Protein AF-A0A7T4YI79-F1 (afdb_monomer)

Foldseek 3Di:
DDDFDDDFDDFPDDLVQPALCQQADQDVVQRRDGLHHHPQQDNSGGVCVVVDDPVVVVDDWCLRRDPPPLCPPVNCRCVVLQWTKHADPVDTQAIEITGNDACSCVDPSNVVSVVVSVVRHHYHYHGRDPYPDDDPPPDPDD

Solvent-accessible surface area (backbone atoms only — not comparable to full-atom values): 8886 Å² total; per-residue (Å²): 134,84,80,76,80,80,87,75,90,80,48,93,56,73,66,80,90,53,56,52,66,51,24,51,43,61,41,76,95,75,71,38,53,57,41,30,78,39,90,53,53,53,97,94,38,56,80,48,65,93,72,47,55,66,75,69,65,75,58,70,42,45,64,45,57,46,82,83,55,89,48,55,92,78,58,51,43,37,72,74,44,23,41,44,43,30,72,38,93,89,40,86,79,26,35,31,39,30,27,72,40,84,67,22,64,74,36,69,70,40,41,52,52,50,58,58,46,57,76,80,27,59,71,47,80,40,75,50,51,88,52,94,61,81,73,78,83,81,71,89,78,127

Mean predicted aligned error: 7.71 Å

Secondary structure (DSSP, 8-state):
-PPPPP-----S---TT--THHHHS-BGGGTBPTTS--TTEETTEETTGGG--HHHHS---HHHH--S-TTTTTT--HHHHSEEEEE-SSSTT-EEEEESSTTGGGSHHHHHHHHHHHTTS-EEEE-----SSPPP------

Nearest PDB structures (foldseek):
  2ksm-assembly1_A  TM=4.934E-01  e=2.587E+00  Mycobacterium tuberculosis
  4xuu-assembly1_D  TM=2.844E-01  e=1.346E+00  Homo sapiens

Structure (mmCIF, N/CA/C/O backbone):
data_AF-A0A7T4YI79-F1
#
_entry.id   AF-A0A7T4YI79-F1
#
loop_
_atom_site.group_PDB
_atom_site.id
_atom_site.type_symbol
_atom_site.label_atom_id
_atom_site.label_alt_id
_atom_site.label_comp_id
_atom_site.label_asym_id
_atom_site.label_entity_id
_atom_site.label_seq_id
_atom_site.pdbx_PDB_ins_code
_atom_site.Cartn_x
_atom_site.Cartn_y
_atom_site.Cartn_z
_atom_site.occupancy
_atom_site.B_iso_or_equiv
_atom_site.auth_seq_id
_atom_site.auth_comp_id
_atom_site.auth_asym_id
_atom_site.auth_atom_id
_atom_site.pdbx_PDB_model_num
ATOM 1 N N . MET A 1 1 ? 2.219 26.444 11.979 1.00 35.19 1 MET A N 1
ATOM 2 C CA . MET A 1 1 ? 2.578 26.266 10.557 1.00 35.19 1 MET A CA 1
ATOM 3 C C . MET A 1 1 ? 3.180 24.879 10.436 1.00 35.19 1 MET A C 1
ATOM 5 O O . MET A 1 1 ? 4.239 24.659 11.005 1.00 35.19 1 MET A O 1
ATOM 9 N N . GLY A 1 2 ? 2.422 23.924 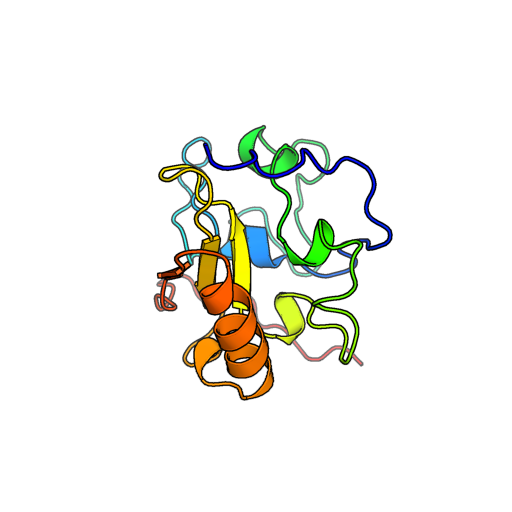9.892 1.00 44.62 2 GLY A N 1
ATOM 10 C CA . GLY A 1 2 ? 2.810 22.512 9.876 1.00 44.62 2 GLY A CA 1
ATOM 11 C C . GLY A 1 2 ? 3.947 22.279 8.892 1.00 44.62 2 GLY A C 1
ATOM 12 O O . GLY A 1 2 ? 3.869 22.729 7.751 1.00 44.62 2 GLY A O 1
ATOM 13 N N . THR A 1 3 ? 5.007 21.622 9.349 1.00 38.22 3 THR A N 1
ATOM 14 C CA . THR A 1 3 ? 6.129 21.221 8.503 1.00 38.22 3 THR A CA 1
ATOM 15 C C . THR A 1 3 ? 5.606 20.310 7.389 1.00 38.22 3 THR A C 1
ATOM 17 O O . THR A 1 3 ? 4.911 19.342 7.704 1.00 38.22 3 THR A O 1
ATOM 20 N N . PRO A 1 4 ? 5.886 20.600 6.107 1.00 46.34 4 PRO A N 1
ATOM 21 C CA . PRO A 1 4 ? 5.506 19.708 5.022 1.00 46.34 4 PRO A CA 1
ATOM 22 C C . PRO A 1 4 ? 6.231 18.368 5.171 1.00 46.34 4 PRO A C 1
ATOM 24 O O . PRO A 1 4 ? 7.383 18.320 5.613 1.00 46.34 4 PRO A O 1
ATOM 27 N N . LEU A 1 5 ? 5.547 17.282 4.810 1.00 44.06 5 LEU A N 1
ATOM 28 C CA . LEU A 1 5 ? 6.153 15.954 4.778 1.00 44.06 5 LEU A CA 1
ATOM 29 C C . LEU A 1 5 ? 7.383 15.963 3.846 1.00 44.06 5 LEU A C 1
ATOM 31 O O . LEU A 1 5 ? 7.309 16.544 2.758 1.00 44.06 5 LEU A O 1
ATOM 35 N N . PRO A 1 6 ? 8.517 15.359 4.251 1.00 53.19 6 PRO A N 1
ATOM 36 C CA . PRO A 1 6 ? 9.707 15.297 3.410 1.00 53.19 6 PRO A CA 1
ATOM 37 C C . PRO A 1 6 ? 9.408 14.594 2.080 1.00 53.19 6 PRO A C 1
ATOM 39 O O . PRO A 1 6 ? 8.663 13.619 2.043 1.00 53.19 6 PRO A O 1
ATOM 42 N N . GLN A 1 7 ? 10.022 15.057 0.991 1.00 50.03 7 GLN A N 1
ATOM 43 C CA . GLN A 1 7 ? 10.076 14.295 -0.257 1.00 50.03 7 GLN A CA 1
ATOM 44 C C . GLN A 1 7 ? 11.214 13.270 -0.140 1.00 50.03 7 GLN A C 1
ATOM 46 O O . GLN A 1 7 ? 12.387 13.635 -0.064 1.00 50.03 7 GLN A O 1
ATOM 51 N N . PHE A 1 8 ? 10.857 11.988 -0.052 1.00 51.78 8 PHE A N 1
ATOM 52 C CA . PHE A 1 8 ? 11.778 10.878 0.201 1.00 51.78 8 PHE A CA 1
ATOM 53 C C . PHE A 1 8 ? 12.258 10.270 -1.125 1.00 51.78 8 PHE A C 1
ATOM 55 O O . PHE A 1 8 ? 11.470 9.632 -1.813 1.00 51.78 8 PHE A O 1
ATOM 62 N N . ASN A 1 9 ? 13.536 10.453 -1.487 1.00 46.53 9 ASN A N 1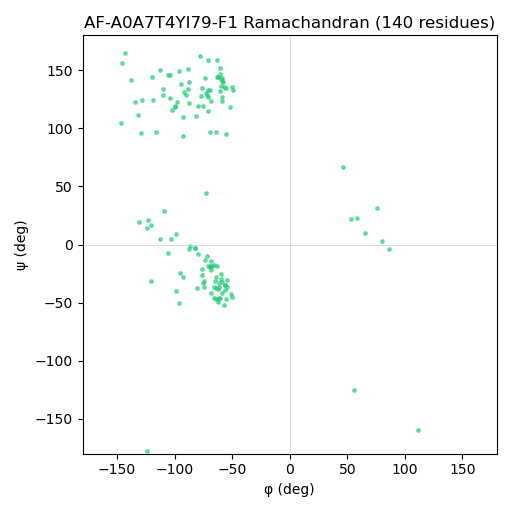
ATOM 63 C CA . ASN A 1 9 ? 14.108 9.903 -2.733 1.00 46.53 9 ASN A CA 1
ATOM 64 C C . ASN A 1 9 ? 15.299 8.940 -2.519 1.00 46.53 9 ASN A C 1
ATOM 66 O O . ASN A 1 9 ? 16.075 8.678 -3.437 1.00 46.53 9 ASN A O 1
ATOM 70 N N . GLN A 1 10 ? 15.483 8.434 -1.297 1.00 44.78 10 GLN A N 1
ATOM 71 C CA . GLN A 1 10 ? 16.488 7.420 -0.958 1.00 44.78 10 GLN A CA 1
ATOM 72 C C . GLN A 1 10 ? 15.905 6.532 0.146 1.00 44.78 10 GLN A C 1
ATOM 74 O O . GLN A 1 10 ? 15.797 6.960 1.296 1.00 44.78 10 GLN A O 1
ATOM 79 N N . THR A 1 11 ? 15.488 5.324 -0.214 1.00 56.66 11 THR A N 1
ATOM 80 C CA . THR A 1 11 ? 14.924 4.335 0.705 1.00 56.66 11 THR A CA 1
ATOM 81 C C . THR A 1 11 ? 15.922 3.194 0.849 1.00 56.66 11 THR A C 1
ATOM 83 O O . THR A 1 11 ? 16.471 2.733 -0.145 1.00 56.66 11 THR A O 1
ATOM 86 N N . SER A 1 12 ? 16.200 2.743 2.074 1.00 69.44 12 SER A N 1
ATOM 87 C CA . SER A 1 12 ? 17.035 1.551 2.303 1.00 69.44 12 SER A CA 1
ATOM 88 C C . SER A 1 12 ? 16.305 0.249 1.963 1.00 69.44 12 SER A C 1
ATOM 90 O O . SER A 1 12 ? 16.930 -0.807 1.897 1.00 69.44 12 SER A O 1
ATOM 92 N N . ARG A 1 13 ? 14.982 0.321 1.780 1.00 84.38 13 ARG A N 1
ATOM 93 C CA . ARG A 1 13 ? 14.124 -0.808 1.436 1.00 84.38 13 ARG A CA 1
ATOM 94 C C . ARG A 1 13 ? 13.888 -0.882 -0.066 1.00 84.38 13 ARG A C 1
ATOM 96 O O . ARG A 1 13 ? 13.791 0.141 -0.743 1.00 84.38 13 ARG A O 1
ATOM 103 N N . GLU A 1 14 ? 13.703 -2.107 -0.537 1.00 87.75 14 GLU A N 1
ATOM 104 C CA . GLU A 1 14 ? 13.255 -2.443 -1.885 1.00 87.75 14 GLU A CA 1
ATOM 105 C C . GLU A 1 14 ? 11.948 -3.229 -1.786 1.00 87.75 14 GLU A C 1
ATOM 107 O O . GLU A 1 14 ? 11.775 -4.037 -0.873 1.00 87.75 14 GLU A O 1
ATOM 112 N N . CYS A 1 15 ? 11.021 -3.027 -2.725 1.00 88.19 15 CYS A N 1
ATOM 113 C CA . CYS A 1 15 ? 9.731 -3.723 -2.707 1.00 88.19 15 CYS A CA 1
ATOM 114 C C . CYS A 1 15 ? 9.873 -5.257 -2.738 1.00 88.19 15 CYS A C 1
ATOM 116 O O . CYS A 1 15 ? 9.037 -5.959 -2.167 1.00 88.19 15 CYS A O 1
ATOM 118 N N . GLY A 1 16 ? 10.909 -5.789 -3.398 1.00 87.81 16 GLY A N 1
ATOM 119 C CA . GLY A 1 16 ? 11.036 -7.225 -3.644 1.00 87.81 16 GLY A CA 1
ATOM 120 C C . GLY A 1 16 ? 9.802 -7.764 -4.376 1.00 87.81 16 GLY A C 1
ATOM 121 O O . GLY A 1 16 ? 9.412 -7.226 -5.409 1.00 87.81 16 GLY A O 1
ATOM 122 N N . SER A 1 17 ? 9.160 -8.789 -3.812 1.00 88.56 17 SER A N 1
ATOM 123 C CA . SER A 1 17 ? 7.925 -9.389 -4.341 1.00 88.56 17 SER A CA 1
ATOM 124 C C . SER A 1 17 ? 6.642 -8.606 -4.023 1.00 88.56 17 SER A C 1
ATOM 126 O O . SER A 1 17 ? 5.575 -8.960 -4.522 1.00 88.56 17 SER A O 1
ATOM 128 N N . CYS A 1 18 ? 6.704 -7.565 -3.185 1.00 93.12 18 CYS A N 1
ATOM 129 C CA . CYS A 1 18 ? 5.515 -6.830 -2.760 1.00 93.12 18 CYS A CA 1
ATOM 130 C C . CYS A 1 18 ? 4.899 -6.046 -3.927 1.00 93.12 18 CYS A C 1
ATOM 132 O O . CYS A 1 18 ? 5.531 -5.164 -4.510 1.00 93.12 18 CYS A O 1
ATOM 134 N N . ASN A 1 19 ? 3.619 -6.302 -4.197 1.00 93.38 19 ASN A N 1
ATOM 135 C CA . ASN A 1 19 ? 2.843 -5.666 -5.263 1.00 93.38 19 ASN A CA 1
ATOM 136 C C . ASN A 1 19 ? 1.559 -4.977 -4.756 1.00 93.38 19 ASN A C 1
ATOM 138 O O . ASN A 1 19 ? 0.723 -4.574 -5.558 1.00 93.38 19 ASN A O 1
ATOM 142 N N . SER A 1 20 ? 1.417 -4.759 -3.443 1.00 95.19 20 SER A N 1
ATOM 143 C CA . SER A 1 20 ? 0.182 -4.266 -2.807 1.00 95.19 20 SER A CA 1
ATOM 144 C C . SER A 1 20 ? -0.381 -2.963 -3.386 1.00 95.19 20 SER A C 1
ATOM 146 O O . SER A 1 20 ? -1.596 -2.773 -3.400 1.00 95.19 20 SER A O 1
ATOM 148 N N . CYS A 1 21 ? 0.466 -2.068 -3.905 1.00 94.69 21 CYS A N 1
ATOM 149 C CA . CYS A 1 21 ? 0.014 -0.838 -4.565 1.00 94.69 21 CYS A CA 1
ATOM 150 C C . CYS A 1 21 ? -0.798 -1.107 -5.844 1.00 94.69 21 CYS A C 1
ATOM 152 O O . CYS A 1 21 ? -1.686 -0.321 -6.178 1.00 94.69 21 CYS A O 1
ATOM 154 N N . CYS A 1 22 ? -0.547 -2.232 -6.521 1.00 94.00 22 CYS A N 1
ATOM 155 C CA . CYS A 1 22 ? -1.295 -2.664 -7.699 1.00 94.00 22 CYS A CA 1
ATOM 156 C C . CYS A 1 22 ? -2.736 -3.059 -7.356 1.00 94.00 22 CYS A C 1
ATOM 158 O O . CYS A 1 22 ? -3.589 -2.979 -8.233 1.00 94.00 22 CYS A O 1
ATOM 160 N N . THR A 1 23 ? -3.031 -3.410 -6.103 1.00 92.00 23 THR A N 1
ATOM 161 C CA . THR A 1 23 ? -4.401 -3.661 -5.629 1.00 92.00 23 THR A CA 1
ATOM 162 C C . THR A 1 23 ? -4.982 -2.413 -4.965 1.00 92.00 23 THR A C 1
ATOM 164 O O . THR A 1 23 ? -6.046 -1.927 -5.339 1.00 92.00 23 THR A O 1
ATOM 167 N N . ALA A 1 24 ? -4.248 -1.815 -4.027 1.00 94.25 24 ALA A N 1
ATOM 168 C CA . ALA A 1 24 ? -4.770 -0.782 -3.135 1.00 94.25 24 ALA A CA 1
ATOM 169 C C . ALA A 1 24 ? -5.180 0.537 -3.817 1.00 94.25 24 ALA A C 1
ATOM 171 O O . ALA A 1 24 ? -6.143 1.175 -3.387 1.00 94.25 24 ALA A O 1
ATOM 172 N N . LEU A 1 25 ? -4.450 0.976 -4.846 1.00 94.00 25 LEU A N 1
ATOM 173 C CA . LEU A 1 25 ? -4.639 2.297 -5.459 1.00 94.00 25 LEU A CA 1
ATOM 174 C C . LEU A 1 25 ? -5.680 2.269 -6.574 1.00 94.00 25 LEU A C 1
ATOM 176 O O . LEU A 1 25 ? -5.794 1.268 -7.264 1.00 94.00 25 LEU A O 1
ATOM 180 N N . SER A 1 26 ? -6.384 3.372 -6.818 1.00 93.88 26 SER A N 1
ATOM 181 C CA . SER A 1 26 ? -7.081 3.579 -8.094 1.00 93.88 26 SER A CA 1
ATOM 182 C C . SER A 1 26 ? -6.138 4.231 -9.101 1.00 93.88 26 SER A C 1
ATOM 184 O O . SER A 1 26 ? -5.382 5.135 -8.749 1.00 93.88 26 SER A O 1
ATOM 186 N N . ILE A 1 27 ? -6.194 3.803 -10.363 1.00 95.19 27 ILE A N 1
ATOM 187 C CA . ILE A 1 27 ? -5.370 4.351 -11.445 1.00 95.19 27 ILE A CA 1
ATOM 188 C C . ILE A 1 27 ? -6.277 4.716 -12.621 1.00 95.19 27 ILE A C 1
ATOM 190 O O . ILE A 1 27 ? -6.609 3.881 -13.458 1.00 95.19 27 ILE A O 1
ATOM 194 N N . ALA A 1 28 ? -6.665 5.991 -12.688 1.00 94.31 28 ALA A N 1
ATOM 195 C CA . ALA A 1 28 ? -7.668 6.473 -13.639 1.00 94.31 28 ALA A CA 1
ATOM 196 C C . ALA A 1 28 ? -7.275 6.280 -15.115 1.00 94.31 28 ALA A C 1
ATOM 198 O O . ALA A 1 28 ? -8.131 5.968 -15.932 1.00 94.31 28 ALA A O 1
ATOM 199 N N . CYS A 1 29 ? -5.991 6.433 -15.462 1.00 94.62 29 CYS A N 1
ATOM 200 C CA . CYS A 1 29 ? -5.525 6.326 -16.853 1.00 94.62 29 CYS A CA 1
ATOM 201 C C . CYS A 1 29 ? -5.600 4.910 -17.448 1.00 94.62 29 CYS A C 1
ATOM 203 O O . CYS A 1 29 ? -5.494 4.769 -18.662 1.00 94.62 29 CYS A O 1
ATOM 205 N N . ILE A 1 30 ? -5.782 3.890 -16.608 1.00 93.81 30 ILE A N 1
ATOM 206 C CA . ILE A 1 30 ? -6.022 2.497 -17.011 1.00 93.81 30 ILE A CA 1
ATOM 207 C C . ILE A 1 30 ? -7.334 1.973 -16.412 1.00 93.81 30 ILE A C 1
ATOM 209 O O . ILE A 1 30 ? -7.485 0.775 -16.224 1.00 93.81 30 ILE A O 1
ATOM 213 N N . GLU A 1 31 ? -8.236 2.884 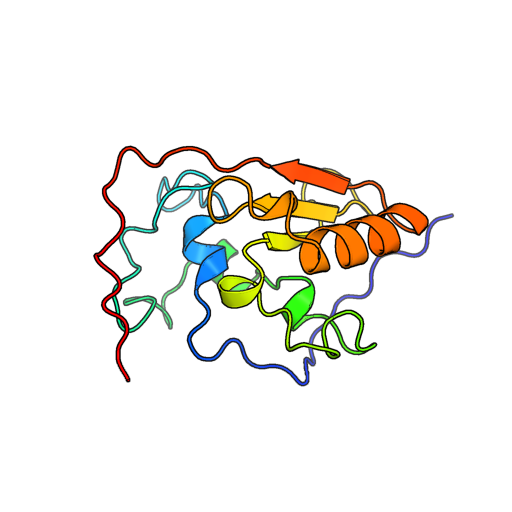-16.025 1.00 94.62 31 GLU A N 1
ATOM 214 C CA . GLU A 1 31 ? -9.569 2.589 -15.479 1.00 94.62 31 GLU A CA 1
ATOM 215 C C . GLU A 1 31 ? -9.586 1.619 -14.280 1.00 94.62 31 GLU A C 1
ATOM 217 O O . GLU A 1 31 ? -10.619 1.046 -13.953 1.00 94.62 31 GLU A O 1
ATOM 222 N N . LYS A 1 32 ? -8.463 1.486 -13.560 1.00 93.12 32 LYS A N 1
ATOM 223 C CA . LYS A 1 32 ? -8.317 0.544 -12.445 1.00 93.12 32 LYS A CA 1
ATOM 224 C C . LYS A 1 32 ? -8.952 1.098 -11.164 1.00 93.12 32 LYS A C 1
ATOM 226 O O . LYS A 1 32 ? -8.464 2.119 -10.655 1.00 93.12 32 LYS A O 1
ATOM 231 N N . PRO A 1 33 ? -9.958 0.438 -10.567 1.00 92.62 33 PRO A N 1
ATOM 232 C CA . PRO A 1 33 ? -10.516 0.855 -9.285 1.00 92.62 33 PRO A CA 1
ATOM 233 C C . PRO A 1 33 ? -9.558 0.597 -8.109 1.00 92.62 33 PRO A C 1
ATOM 235 O O . PRO A 1 33 ? -8.629 -0.212 -8.181 1.00 92.62 33 PRO A O 1
ATOM 238 N N . ALA A 1 34 ? -9.777 1.312 -7.002 1.00 91.19 34 ALA A N 1
ATOM 239 C CA . ALA A 1 34 ? -9.049 1.083 -5.754 1.00 91.19 34 ALA A CA 1
ATOM 240 C C . ALA A 1 34 ? -9.579 -0.167 -5.042 1.00 91.19 34 ALA A C 1
ATOM 242 O O . ALA A 1 34 ? -10.792 -0.307 -4.884 1.00 91.19 34 ALA A O 1
ATOM 243 N N . GLY A 1 35 ? -8.670 -1.014 -4.557 1.00 89.25 35 GLY A N 1
ATOM 244 C CA . GLY A 1 35 ? -8.996 -2.286 -3.905 1.00 89.25 35 GLY A CA 1
ATOM 245 C C . GLY A 1 35 ? -9.161 -3.454 -4.879 1.00 89.25 35 GLY A C 1
ATOM 246 O O . GLY A 1 35 ? -9.331 -4.581 -4.438 1.00 89.25 35 GLY A O 1
ATOM 247 N N . GLU A 1 36 ? -9.073 -3.209 -6.186 1.00 89.25 36 GLU A N 1
ATOM 248 C CA . GLU A 1 36 ? -9.168 -4.247 -7.209 1.00 89.25 36 GLU A CA 1
ATOM 249 C C . GLU A 1 36 ? -7.802 -4.590 -7.793 1.00 89.25 36 GLU A C 1
ATOM 251 O O . GLU A 1 36 ? -6.920 -3.731 -7.943 1.00 89.25 36 GLU A O 1
ATOM 256 N N . HIS A 1 37 ? -7.648 -5.867 -8.135 1.00 88.81 37 HIS A N 1
ATOM 257 C CA . HIS A 1 37 ? -6.442 -6.396 -8.744 1.00 88.81 37 HIS A CA 1
ATOM 258 C C . HIS A 1 37 ? -6.171 -5.711 -10.090 1.00 88.81 37 HIS A C 1
ATOM 260 O O . HIS A 1 37 ? -7.059 -5.576 -10.928 1.00 88.81 37 HIS A O 1
ATOM 266 N N . CYS A 1 38 ? -4.935 -5.262 -10.308 1.00 93.12 38 CYS A N 1
ATOM 267 C CA . CYS A 1 38 ? -4.542 -4.680 -11.588 1.00 93.12 38 CYS A CA 1
ATOM 268 C C . CYS A 1 38 ? -4.511 -5.754 -12.677 1.00 93.12 38 CYS A C 1
ATOM 270 O O . CYS A 1 38 ? -3.870 -6.783 -12.493 1.00 93.12 38 CYS A O 1
ATOM 272 N N . GLU A 1 39 ? -5.092 -5.484 -13.844 1.00 92.62 39 GLU A N 1
ATOM 273 C CA . GLU A 1 39 ? -5.031 -6.397 -14.999 1.00 92.62 39 GLU A CA 1
ATOM 274 C C . GLU A 1 39 ? -3.594 -6.684 -15.466 1.00 92.62 39 GLU A C 1
ATOM 276 O O . GLU A 1 39 ? -3.308 -7.734 -16.030 1.00 92.62 39 GLU A O 1
ATOM 281 N N . ASN A 1 40 ? -2.668 -5.758 -15.199 1.00 93.50 40 ASN A N 1
ATOM 282 C CA . ASN A 1 40 ? -1.255 -5.907 -15.540 1.00 93.50 40 ASN A CA 1
ATOM 283 C C . ASN A 1 40 ? -0.436 -6.641 -14.467 1.00 93.50 40 ASN A C 1
ATOM 285 O O . ASN A 1 40 ? 0.782 -6.754 -14.611 1.00 93.50 40 ASN A O 1
ATOM 289 N N . LEU A 1 41 ? -1.042 -7.049 -13.352 1.00 91.75 41 LEU A N 1
ATOM 290 C CA . LEU A 1 41 ? -0.365 -7.821 -12.315 1.00 91.75 41 LEU A CA 1
ATOM 291 C C . LEU A 1 41 ? -0.529 -9.316 -12.624 1.00 91.75 41 LEU A C 1
ATOM 293 O O . LEU A 1 41 ? -1.636 -9.787 -12.854 1.00 91.75 41 LEU A O 1
ATOM 297 N N . CYS A 1 42 ? 0.570 -10.062 -12.633 1.00 89.25 42 CYS A N 1
ATOM 298 C CA . CYS A 1 42 ? 0.574 -11.522 -12.670 1.00 89.25 42 CYS A CA 1
ATOM 299 C C . CYS A 1 42 ? 1.377 -12.072 -11.482 1.00 89.25 42 CYS A C 1
ATOM 301 O O . CYS A 1 42 ? 1.892 -11.305 -10.666 1.00 89.25 42 CYS A O 1
ATOM 303 N N . GLU A 1 43 ? 1.523 -13.395 -11.393 1.00 84.00 43 GLU A N 1
ATOM 304 C CA . GLU A 1 43 ? 2.289 -14.050 -10.320 1.00 84.00 43 GLU A CA 1
ATOM 305 C C . GLU A 1 43 ? 3.728 -13.522 -10.200 1.00 84.00 43 GLU A C 1
ATOM 307 O O . GLU A 1 43 ? 4.240 -13.351 -9.097 1.00 84.00 43 GLU A O 1
ATOM 312 N N . ALA A 1 44 ? 4.368 -13.198 -11.329 1.00 84.75 44 ALA A N 1
ATOM 313 C CA . ALA A 1 44 ? 5.734 -12.674 -11.362 1.00 84.75 44 ALA A CA 1
ATOM 314 C C . ALA A 1 44 ? 5.832 -11.158 -11.088 1.00 84.75 44 ALA A C 1
ATOM 316 O O . ALA A 1 44 ? 6.935 -10.612 -11.056 1.00 84.75 44 ALA A O 1
ATOM 317 N N . GLY A 1 45 ? 4.706 -10.461 -10.906 1.00 89.06 45 GLY A N 1
ATOM 318 C CA . GLY A 1 45 ? 4.647 -9.011 -10.724 1.00 89.06 45 GLY A CA 1
ATOM 319 C C . GLY A 1 45 ? 3.997 -8.278 -11.899 1.00 89.06 45 GLY A C 1
ATOM 320 O O . GLY A 1 45 ? 3.207 -8.836 -12.655 1.00 89.06 45 GLY A O 1
ATOM 321 N N . CYS A 1 46 ? 4.270 -6.979 -12.024 1.00 91.25 46 CYS A N 1
ATOM 322 C CA . CYS A 1 46 ? 3.658 -6.159 -13.068 1.00 91.25 46 CYS A CA 1
ATOM 323 C C . CYS A 1 46 ? 4.302 -6.441 -14.434 1.00 91.25 46 CYS A C 1
ATOM 325 O O . CYS A 1 46 ? 5.488 -6.173 -14.617 1.00 91.25 46 CYS A O 1
ATOM 327 N N . VAL A 1 47 ? 3.522 -6.905 -15.412 1.00 93.56 47 VAL A N 1
ATOM 328 C CA . VAL A 1 47 ? 4.033 -7.264 -16.751 1.00 93.56 47 VAL A CA 1
ATOM 329 C C . VAL A 1 47 ? 4.497 -6.058 -17.572 1.00 93.56 47 VAL A C 1
ATOM 331 O O . VAL A 1 47 ? 5.290 -6.213 -18.492 1.00 93.56 47 VAL A O 1
ATOM 334 N N . ILE A 1 48 ? 4.053 -4.853 -17.207 1.00 93.19 48 ILE A N 1
ATOM 335 C CA . ILE A 1 48 ? 4.466 -3.581 -17.819 1.00 93.19 48 ILE A CA 1
ATOM 336 C C . ILE A 1 48 ? 5.345 -2.746 -16.880 1.00 93.19 48 ILE A C 1
ATOM 338 O O . ILE A 1 48 ? 5.291 -1.521 -16.927 1.00 93.19 48 ILE A O 1
ATOM 342 N N . TYR A 1 49 ? 6.118 -3.361 -15.974 1.00 89.25 49 TYR A N 1
ATOM 343 C CA . TYR A 1 49 ? 6.821 -2.637 -14.901 1.00 89.25 49 TYR A CA 1
ATOM 344 C C . TYR A 1 49 ? 7.649 -1.429 -15.395 1.00 89.25 49 TYR A C 1
ATOM 346 O O . TYR A 1 49 ? 7.582 -0.346 -14.803 1.00 89.25 49 TYR A O 1
ATOM 354 N N . ASP A 1 50 ? 8.369 -1.578 -16.507 1.00 90.25 50 ASP A N 1
ATOM 355 C CA . ASP A 1 50 ? 9.197 -0.512 -17.095 1.00 90.25 50 ASP A CA 1
ATOM 356 C C . ASP A 1 50 ? 8.372 0.557 -17.835 1.00 90.25 50 ASP A C 1
ATOM 358 O O . ASP A 1 50 ? 8.747 1.732 -17.905 1.00 90.25 50 ASP A O 1
ATOM 362 N N . GLU A 1 51 ? 7.195 0.171 -18.321 1.00 94.25 51 GLU A N 1
ATOM 363 C CA . GLU A 1 51 ? 6.246 1.013 -19.055 1.00 94.25 51 GLU A CA 1
ATOM 364 C C . GLU A 1 51 ? 5.112 1.537 -18.162 1.00 94.25 51 GLU A C 1
ATOM 366 O O . GLU A 1 51 ? 4.164 2.154 -18.647 1.00 94.25 51 GLU A O 1
ATOM 371 N N . ARG A 1 52 ? 5.213 1.334 -16.839 1.00 94.56 52 ARG A N 1
ATOM 372 C CA . ARG A 1 52 ? 4.185 1.740 -15.875 1.00 94.56 52 ARG A CA 1
ATOM 373 C C . ARG A 1 52 ? 3.787 3.203 -16.075 1.00 94.56 52 ARG A C 1
ATOM 375 O O . ARG A 1 52 ? 4.687 4.055 -16.173 1.00 94.56 52 ARG A O 1
ATOM 382 N N . PRO A 1 53 ? 2.471 3.499 -16.051 1.00 95.56 53 PRO A N 1
ATOM 383 C CA . PRO A 1 53 ? 1.983 4.861 -16.179 1.00 95.56 53 PRO A CA 1
ATOM 384 C C . PRO A 1 53 ? 2.471 5.713 -15.005 1.00 95.56 53 PRO A C 1
ATOM 386 O O . PRO A 1 53 ? 2.821 5.195 -13.940 1.00 95.56 53 PRO A O 1
ATOM 389 N N . GLU A 1 54 ? 2.480 7.031 -15.201 1.00 95.00 54 GLU A N 1
ATOM 390 C CA . GLU A 1 54 ? 3.047 7.992 -14.246 1.00 95.00 54 GLU A CA 1
ATOM 391 C C . GLU A 1 54 ? 2.548 7.790 -12.802 1.00 95.00 54 GLU A C 1
ATOM 393 O O . GLU A 1 54 ? 3.408 7.662 -11.928 1.00 95.00 54 GLU A O 1
ATOM 398 N N . PRO A 1 55 ? 1.242 7.577 -12.530 1.00 93.62 55 PRO A N 1
ATOM 399 C CA . PRO A 1 55 ? 0.771 7.369 -11.161 1.00 93.62 55 PRO A CA 1
ATOM 400 C C . PRO A 1 55 ? 1.369 6.129 -10.483 1.00 93.62 55 PRO A C 1
ATOM 402 O O . PRO A 1 55 ? 1.604 6.135 -9.280 1.00 93.62 55 PRO A O 1
ATOM 405 N N . CYS A 1 56 ? 1.646 5.065 -11.244 1.00 94.38 56 CYS A N 1
ATOM 406 C CA . CYS A 1 56 ? 2.281 3.856 -10.718 1.00 94.38 56 CYS A CA 1
ATOM 407 C C . CYS A 1 56 ? 3.780 4.062 -10.461 1.00 94.38 56 CYS A C 1
ATOM 409 O O . CYS A 1 56 ? 4.339 3.445 -9.557 1.00 94.38 56 CYS A O 1
ATOM 411 N N . ARG A 1 57 ? 4.442 4.895 -11.273 1.00 92.62 57 ARG A N 1
ATOM 412 C CA . ARG A 1 57 ? 5.884 5.170 -11.184 1.00 92.62 57 ARG A CA 1
ATOM 413 C C . ARG A 1 57 ? 6.217 6.196 -10.102 1.00 92.62 57 ARG A C 1
ATOM 415 O O . ARG A 1 57 ? 7.246 6.066 -9.451 1.00 92.62 57 ARG A O 1
ATOM 422 N N . GLY A 1 58 ? 5.365 7.203 -9.929 1.00 92.00 58 GLY A N 1
ATOM 423 C CA . GLY A 1 58 ? 5.526 8.272 -8.941 1.00 92.00 58 GLY A CA 1
ATOM 424 C C . GLY A 1 58 ? 5.060 7.902 -7.530 1.00 92.00 58 GLY A C 1
ATOM 425 O O . GLY A 1 58 ? 5.186 8.714 -6.616 1.00 92.00 58 GLY A O 1
ATOM 426 N N . PHE A 1 59 ? 4.506 6.703 -7.336 1.00 94.06 59 PHE A N 1
ATOM 427 C CA . PHE A 1 59 ? 3.977 6.271 -6.048 1.00 94.06 59 PHE A CA 1
ATOM 428 C C . PHE A 1 59 ? 5.033 5.602 -5.157 1.00 94.06 59 PHE A C 1
ATOM 430 O O . PHE A 1 59 ? 5.709 4.661 -5.568 1.00 94.06 59 PHE A O 1
ATOM 437 N N . THR A 1 60 ? 5.058 6.013 -3.887 1.00 94.25 60 THR A N 1
ATOM 438 C CA . THR A 1 60 ? 5.878 5.426 -2.818 1.00 94.25 60 THR A CA 1
ATOM 439 C C . THR A 1 60 ? 5.009 5.249 -1.569 1.00 94.25 60 THR A C 1
ATOM 441 O O . THR A 1 60 ? 4.448 6.222 -1.065 1.00 94.25 60 THR A O 1
ATOM 444 N N . CYS A 1 61 ? 4.890 4.022 -1.047 1.00 95.75 61 CYS A N 1
ATOM 445 C CA . CYS A 1 61 ? 4.180 3.769 0.214 1.00 95.75 61 CYS A CA 1
ATOM 446 C C . CYS A 1 61 ? 5.041 4.150 1.431 1.00 95.75 61 CYS A C 1
ATOM 448 O O . CYS A 1 61 ? 6.263 4.260 1.329 1.00 95.75 61 CYS A O 1
ATOM 450 N N . LEU A 1 62 ? 4.424 4.317 2.607 1.00 95.06 62 LEU A N 1
ATOM 451 C CA . LEU A 1 62 ? 5.154 4.723 3.813 1.00 95.06 62 LEU A CA 1
ATOM 452 C C . LEU A 1 62 ? 6.172 3.682 4.279 1.00 95.06 62 LEU A C 1
ATOM 454 O O . LEU A 1 62 ? 7.204 4.078 4.800 1.00 95.06 62 LEU A O 1
ATOM 458 N N . TRP A 1 63 ? 5.921 2.385 4.067 1.00 95.19 63 TRP A N 1
ATOM 459 C CA . TRP A 1 63 ? 6.910 1.345 4.374 1.00 95.19 63 TRP A CA 1
ATOM 460 C C . TRP A 1 63 ? 8.189 1.541 3.560 1.00 95.19 63 TRP A C 1
ATOM 462 O O . TRP A 1 63 ? 9.286 1.512 4.113 1.00 95.19 63 TRP A O 1
ATOM 472 N N . LEU A 1 64 ? 8.038 1.791 2.253 1.00 93.44 64 LEU A N 1
ATOM 473 C CA . LEU A 1 64 ? 9.168 2.024 1.363 1.00 93.44 64 LEU A CA 1
ATOM 474 C C . LEU A 1 64 ? 9.872 3.329 1.746 1.00 93.44 64 LEU A C 1
ATOM 476 O O . LEU A 1 64 ? 11.084 3.335 1.896 1.00 93.44 64 LEU A O 1
ATOM 480 N N . ALA A 1 65 ? 9.118 4.407 1.980 1.00 91.50 65 ALA A N 1
ATOM 481 C CA . ALA A 1 65 ? 9.656 5.716 2.360 1.00 91.50 65 ALA A CA 1
ATOM 482 C C . ALA A 1 65 ? 10.305 5.766 3.758 1.00 91.50 65 ALA A C 1
ATOM 484 O O . ALA A 1 65 ? 11.038 6.714 4.054 1.00 91.50 65 ALA A O 1
ATOM 485 N N . ASP A 1 66 ? 10.015 4.804 4.635 1.00 89.88 66 ASP A N 1
ATOM 486 C CA . ASP A 1 66 ? 10.457 4.831 6.025 1.00 89.88 66 ASP A CA 1
ATOM 487 C C . ASP A 1 66 ? 11.964 4.595 6.159 1.00 89.88 66 ASP A C 1
ATOM 489 O O . ASP A 1 66 ? 12.484 3.510 5.907 1.00 89.88 66 ASP A O 1
ATOM 493 N N . ASN A 1 67 ? 12.649 5.630 6.640 1.00 83.12 67 ASN A N 1
ATOM 494 C CA . ASN A 1 67 ? 14.062 5.612 7.003 1.00 83.12 67 ASN A CA 1
ATOM 495 C C . ASN A 1 67 ? 14.299 5.773 8.515 1.00 83.12 67 ASN A C 1
ATOM 497 O O . ASN A 1 67 ? 15.444 5.913 8.945 1.00 83.12 67 ASN A O 1
ATOM 501 N N . ARG A 1 68 ? 13.228 5.805 9.319 1.00 82.06 68 ARG A N 1
ATOM 502 C CA . ARG A 1 68 ? 13.281 5.980 10.784 1.00 82.06 68 ARG A CA 1
ATOM 503 C C . ARG A 1 68 ? 12.995 4.694 11.545 1.00 82.06 68 ARG A C 1
ATOM 505 O O . ARG A 1 68 ? 13.128 4.665 12.765 1.00 82.06 68 ARG A O 1
ATOM 512 N N . GLY A 1 69 ? 12.602 3.668 10.814 1.00 84.19 69 GLY A N 1
ATOM 513 C CA . GLY A 1 69 ? 12.374 2.323 11.283 1.00 84.19 69 GLY A CA 1
ATOM 514 C C . GLY A 1 69 ? 11.097 2.100 12.061 1.00 84.19 69 GLY A C 1
ATOM 515 O O . GLY A 1 69 ? 11.023 1.212 12.909 1.00 84.19 69 GLY A O 1
ATOM 516 N N . LEU A 1 70 ? 10.063 2.864 11.712 1.00 86.25 70 LEU A N 1
ATOM 517 C CA . LEU A 1 70 ? 8.699 2.588 12.145 1.00 86.25 70 LEU A CA 1
ATOM 518 C C . LEU A 1 70 ? 8.260 1.170 11.742 1.00 86.25 70 LEU A C 1
ATOM 520 O O . LEU A 1 70 ? 7.532 0.516 12.486 1.00 86.25 70 LEU A O 1
ATOM 524 N N . PHE A 1 71 ? 8.714 0.683 10.585 1.00 87.56 71 PHE A N 1
ATOM 525 C CA . PHE A 1 71 ? 8.273 -0.602 10.040 1.00 87.56 71 PHE A CA 1
ATOM 526 C C . PHE A 1 71 ? 9.277 -1.763 10.207 1.00 87.56 71 PHE A C 1
ATOM 528 O O . PHE A 1 71 ? 9.001 -2.863 9.730 1.00 87.56 71 PHE A O 1
ATOM 535 N N . ASP A 1 72 ? 10.410 -1.570 10.895 1.00 83.19 72 ASP A N 1
ATOM 536 C CA . ASP A 1 72 ? 11.508 -2.558 10.933 1.00 83.19 72 ASP A CA 1
ATOM 537 C C . ASP A 1 72 ? 11.258 -3.793 11.799 1.00 83.19 72 ASP A C 1
ATOM 539 O O . ASP A 1 72 ? 11.700 -4.878 11.436 1.00 83.19 72 ASP A O 1
ATOM 543 N N . VAL A 1 73 ? 10.576 -3.644 12.941 1.00 73.88 73 VAL A N 1
ATOM 544 C CA . VAL A 1 73 ? 10.612 -4.648 14.027 1.00 73.88 73 VAL A CA 1
ATOM 545 C C . VAL A 1 73 ? 10.199 -6.055 13.570 1.00 73.88 73 VAL A C 1
ATOM 547 O O . VAL A 1 73 ? 10.775 -7.033 14.041 1.00 73.88 73 VAL A O 1
ATOM 550 N N . PHE A 1 74 ? 9.256 -6.162 12.629 1.00 77.44 74 PHE A N 1
ATOM 551 C CA . PHE A 1 74 ? 8.786 -7.441 12.083 1.00 77.44 74 PHE A CA 1
ATOM 552 C C . PHE A 1 74 ? 8.757 -7.479 10.551 1.00 77.44 74 PHE A C 1
ATOM 554 O O . PHE A 1 74 ? 8.067 -8.313 9.975 1.00 77.44 74 PHE A O 1
ATOM 561 N N . ASP A 1 75 ? 9.496 -6.581 9.889 1.00 81.81 75 ASP A N 1
ATOM 562 C CA . ASP A 1 75 ? 9.379 -6.335 8.447 1.00 81.81 75 ASP A CA 1
ATOM 563 C C . ASP A 1 75 ? 7.910 -6.202 8.018 1.00 81.81 75 ASP A C 1
ATOM 565 O O . ASP A 1 75 ? 7.355 -7.041 7.303 1.00 81.81 75 ASP A O 1
ATOM 569 N N . HIS A 1 76 ? 7.276 -5.125 8.491 1.00 92.19 76 HIS A N 1
ATOM 570 C CA . HIS A 1 76 ? 5.866 -4.804 8.257 1.00 92.19 76 HIS A CA 1
ATOM 571 C C . HIS A 1 76 ? 5.602 -4.338 6.811 1.00 92.19 76 HIS A C 1
ATOM 573 O O . HIS A 1 76 ? 4.923 -3.334 6.569 1.00 92.19 76 HIS A O 1
ATOM 579 N N . ARG A 1 77 ? 6.192 -5.040 5.838 1.00 94.56 77 ARG A N 1
ATOM 580 C CA . ARG A 1 77 ? 5.972 -4.842 4.410 1.00 94.56 77 ARG A CA 1
ATOM 581 C C . ARG A 1 77 ? 4.485 -5.032 4.107 1.00 94.56 77 ARG A C 1
ATOM 583 O O . ARG A 1 77 ? 3.871 -5.922 4.698 1.00 94.56 77 ARG A O 1
ATOM 590 N N . PRO A 1 78 ? 3.876 -4.217 3.227 1.00 96.19 78 PRO A N 1
ATOM 591 C CA . PRO A 1 78 ? 2.423 -4.216 3.073 1.00 96.19 78 PRO A CA 1
ATOM 592 C C . PRO A 1 78 ? 1.810 -5.581 2.737 1.00 96.19 78 PRO A C 1
ATOM 594 O O . PRO A 1 78 ? 0.781 -5.929 3.298 1.00 96.19 78 PRO A O 1
ATOM 597 N N . ASP A 1 79 ? 2.457 -6.377 1.887 1.00 93.94 79 ASP A N 1
ATOM 598 C CA . ASP A 1 79 ? 2.032 -7.736 1.517 1.00 93.94 79 ASP A CA 1
ATOM 599 C C . ASP A 1 79 ? 2.081 -8.744 2.677 1.00 93.94 79 ASP A C 1
ATOM 601 O O . ASP A 1 79 ? 1.443 -9.786 2.594 1.00 93.94 79 ASP A O 1
ATOM 605 N N . ARG A 1 80 ? 2.805 -8.440 3.758 1.00 93.88 80 ARG A N 1
ATOM 606 C CA . ARG A 1 80 ? 2.866 -9.260 4.978 1.00 93.88 80 ARG A CA 1
ATOM 607 C C . ARG A 1 80 ? 1.953 -8.734 6.076 1.00 93.88 80 ARG A C 1
ATOM 609 O O . ARG A 1 80 ? 1.311 -9.516 6.763 1.00 93.88 80 ARG A O 1
ATOM 616 N N . LEU A 1 81 ? 1.902 -7.411 6.231 1.00 95.00 81 LEU A N 1
ATOM 617 C CA . LEU A 1 81 ? 1.076 -6.742 7.235 1.00 95.00 81 LEU A CA 1
ATOM 618 C C . LEU A 1 81 ? -0.416 -6.755 6.868 1.00 95.00 81 LEU A C 1
ATOM 620 O O . LEU A 1 81 ? -1.271 -6.707 7.743 1.00 95.00 81 LEU A O 1
ATOM 624 N N . GLY A 1 82 ? -0.732 -6.726 5.573 1.00 94.44 82 GLY A N 1
ATOM 625 C CA . GLY A 1 82 ? -2.102 -6.607 5.069 1.00 94.44 82 GLY A CA 1
ATOM 626 C C . GLY A 1 82 ? -2.668 -5.201 5.067 1.00 94.44 82 GLY A C 1
ATOM 627 O O . GLY A 1 82 ? -3.811 -4.991 4.664 1.00 94.44 82 GLY A O 1
ATOM 628 N N . VAL A 1 83 ? -1.858 -4.217 5.450 1.00 96.06 83 VAL A N 1
ATOM 629 C CA . VAL A 1 83 ? -2.222 -2.806 5.391 1.00 96.06 83 VAL A CA 1
ATOM 630 C C . VAL A 1 83 ? -1.131 -2.034 4.666 1.00 96.06 83 VAL A C 1
ATOM 632 O O . VAL A 1 83 ? 0.037 -2.048 5.053 1.00 96.06 83 VAL A O 1
ATOM 635 N N . MET A 1 84 ? -1.514 -1.319 3.611 1.00 96.94 84 MET A N 1
ATOM 636 C 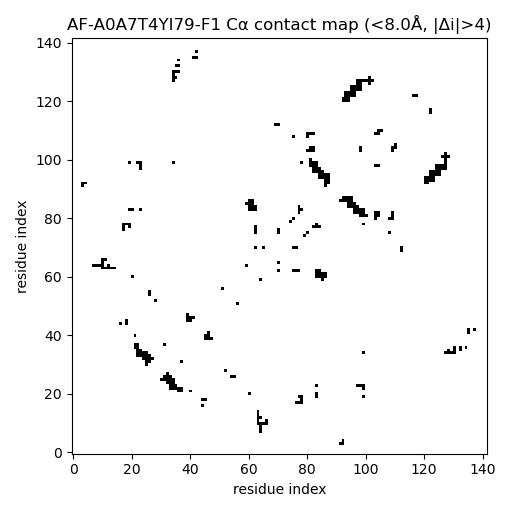CA . MET A 1 84 ? -0.631 -0.382 2.927 1.00 96.94 84 MET A CA 1
ATOM 637 C C . MET A 1 84 ? -0.925 1.041 3.399 1.00 96.94 84 MET A C 1
ATOM 639 O O . MET A 1 84 ? -2.013 1.568 3.174 1.00 96.94 84 MET A O 1
ATOM 643 N N . PHE A 1 85 ? 0.070 1.693 3.994 1.00 96.88 85 PHE A N 1
ATOM 644 C CA . PHE A 1 85 ? -0.018 3.107 4.353 1.00 96.88 85 PHE A CA 1
ATOM 645 C C . PHE A 1 85 ? 0.585 3.992 3.261 1.00 96.88 85 PHE A C 1
ATOM 647 O O . PHE A 1 85 ? 1.659 3.694 2.732 1.00 96.88 85 PHE A O 1
ATOM 654 N N . ALA A 1 86 ? -0.075 5.103 2.953 1.00 95.62 86 ALA A N 1
ATOM 655 C CA . ALA A 1 86 ? 0.386 6.102 1.991 1.00 95.62 86 ALA A CA 1
ATOM 656 C C . ALA A 1 86 ? 0.024 7.517 2.455 1.00 95.62 86 ALA A C 1
ATOM 658 O O . ALA A 1 86 ? -0.814 7.696 3.337 1.00 95.62 86 ALA A O 1
ATOM 659 N N . THR A 1 87 ? 0.638 8.540 1.867 1.00 94.25 87 THR A N 1
ATOM 660 C CA . THR A 1 87 ? 0.187 9.923 2.060 1.00 94.25 87 THR A CA 1
ATOM 661 C C . THR A 1 87 ? -1.110 10.167 1.285 1.00 94.25 87 THR A C 1
ATOM 663 O O . THR A 1 87 ? -1.301 9.644 0.187 1.00 94.25 87 THR A O 1
ATOM 666 N N . SER A 1 88 ? -2.022 10.960 1.850 1.00 91.00 88 SER A N 1
ATOM 667 C CA . SER A 1 88 ? -3.244 11.360 1.145 1.00 91.00 88 SER A CA 1
ATOM 668 C C . SER A 1 88 ? -2.911 12.382 0.058 1.00 91.00 88 SER A C 1
ATOM 670 O O . SER A 1 88 ? -2.247 13.388 0.313 1.00 91.00 88 SER A O 1
ATOM 672 N N . SER A 1 89 ? -3.399 12.145 -1.161 1.00 84.81 89 SER A N 1
ATOM 673 C CA . SER A 1 89 ? -3.329 13.119 -2.259 1.00 84.81 89 SER A CA 1
ATOM 674 C C . SER A 1 89 ? -4.360 14.241 -2.117 1.00 84.81 89 SER A C 1
ATOM 676 O O . SER A 1 89 ? -4.199 15.306 -2.706 1.00 84.81 89 SER A O 1
ATOM 678 N N . SER A 1 90 ? -5.423 14.005 -1.340 1.00 83.81 90 SER A N 1
ATOM 679 C CA . SER A 1 90 ? -6.543 14.939 -1.165 1.00 83.81 90 SER A CA 1
ATOM 680 C C . SER A 1 90 ? -6.358 15.854 0.043 1.00 83.81 90 SER A C 1
ATOM 682 O O . SER A 1 90 ? -6.857 16.978 0.045 1.00 83.81 90 SER A O 1
ATOM 684 N N . SER A 1 91 ? -5.618 15.389 1.053 1.00 86.25 91 SER A N 1
ATOM 685 C CA . SER A 1 91 ? -5.440 16.090 2.323 1.00 86.25 91 SER A CA 1
ATOM 686 C C . SER A 1 91 ? -3.954 16.136 2.694 1.00 86.25 91 SER A C 1
ATOM 688 O O . SER A 1 91 ? -3.375 15.096 3.021 1.00 86.25 91 SER A O 1
ATOM 690 N N . PRO A 1 92 ? -3.300 17.314 2.684 1.00 86.75 92 PRO A N 1
ATOM 691 C CA . PRO A 1 92 ? -1.904 17.407 3.093 1.00 86.75 92 PRO A CA 1
ATOM 692 C C . PRO A 1 92 ? -1.741 16.963 4.553 1.00 86.75 92 PRO A C 1
ATOM 694 O O . PRO A 1 92 ? -2.622 17.177 5.386 1.00 86.75 92 PRO A O 1
ATOM 697 N N . ASN A 1 93 ? -0.596 16.352 4.868 1.00 88.38 93 ASN A N 1
ATOM 698 C CA . ASN A 1 93 ? -0.256 15.839 6.205 1.00 88.38 93 ASN A CA 1
ATOM 699 C C . ASN A 1 93 ? -1.243 14.801 6.769 1.00 88.38 93 ASN A C 1
ATOM 701 O O . ASN A 1 93 ? -1.319 14.626 7.983 1.00 88.38 93 ASN A O 1
ATOM 705 N N . SER A 1 94 ? -1.991 14.119 5.903 1.00 94.38 94 SER A N 1
ATOM 706 C CA . SER A 1 94 ? -2.855 13.001 6.284 1.00 94.38 94 SER A CA 1
ATOM 707 C C . SER A 1 94 ? -2.325 11.703 5.689 1.00 94.38 94 SER A C 1
ATOM 709 O O . SER A 1 94 ? -1.695 11.699 4.626 1.00 94.38 94 SER A O 1
ATOM 711 N N . ILE A 1 95 ? -2.584 10.603 6.382 1.00 96.44 95 ILE A N 1
ATOM 712 C CA . ILE A 1 95 ? -2.226 9.253 5.952 1.00 96.44 95 ILE A CA 1
ATOM 713 C C . ILE A 1 95 ? -3.492 8.541 5.489 1.00 96.44 95 ILE A C 1
ATOM 715 O O . ILE A 1 95 ? -4.566 8.751 6.042 1.00 96.44 95 ILE A O 1
ATOM 719 N N . VAL A 1 96 ? -3.365 7.680 4.488 1.00 96.75 96 VAL A N 1
ATOM 720 C CA . VAL A 1 96 ? -4.396 6.717 4.109 1.00 96.75 96 VAL A CA 1
ATOM 721 C C . VAL A 1 96 ? -3.895 5.327 4.466 1.00 96.75 96 VAL A C 1
ATOM 723 O O . VAL A 1 96 ? -2.783 4.956 4.090 1.00 96.75 96 VAL A O 1
ATOM 726 N N . ALA A 1 97 ? -4.707 4.569 5.193 1.00 97.06 97 ALA A N 1
ATOM 727 C CA . ALA A 1 97 ? -4.483 3.157 5.458 1.00 97.06 97 ALA A CA 1
ATOM 728 C C . ALA A 1 97 ? -5.402 2.343 4.540 1.00 97.06 97 ALA A C 1
ATOM 730 O O . ALA A 1 97 ? -6.625 2.448 4.637 1.00 97.06 97 ALA A O 1
ATOM 731 N N . HIS A 1 98 ? -4.813 1.571 3.631 1.00 96.19 98 HIS A N 1
ATOM 732 C CA . HIS A 1 98 ? -5.526 0.675 2.726 1.00 96.19 98 HIS A CA 1
ATOM 733 C C . HIS A 1 98 ? -5.460 -0.748 3.252 1.00 96.19 98 HIS A C 1
ATOM 735 O O . HIS A 1 98 ? -4.373 -1.313 3.358 1.00 96.19 98 HIS A O 1
ATOM 741 N N . GLU A 1 99 ? -6.614 -1.321 3.551 1.00 94.38 99 GLU A N 1
ATOM 742 C CA . GLU A 1 99 ? -6.738 -2.727 3.898 1.00 94.38 99 GLU A CA 1
ATOM 743 C C . GLU A 1 99 ? -6.650 -3.583 2.625 1.00 94.38 99 GLU A C 1
ATOM 745 O O . GLU A 1 99 ? -7.338 -3.314 1.637 1.00 94.38 99 GLU A O 1
ATOM 750 N N . LEU A 1 100 ? -5.760 -4.578 2.628 1.00 92.88 100 LEU A N 1
ATOM 751 C CA . LEU A 1 100 ? -5.455 -5.412 1.460 1.00 92.88 100 LEU A CA 1
ATOM 752 C C . LEU A 1 100 ? -6.244 -6.724 1.438 1.00 92.88 100 LEU A C 1
ATOM 754 O O . LEU A 1 100 ? -6.462 -7.276 0.366 1.00 92.88 100 LEU A O 1
ATOM 758 N N . TRP A 1 101 ? -6.681 -7.196 2.602 1.00 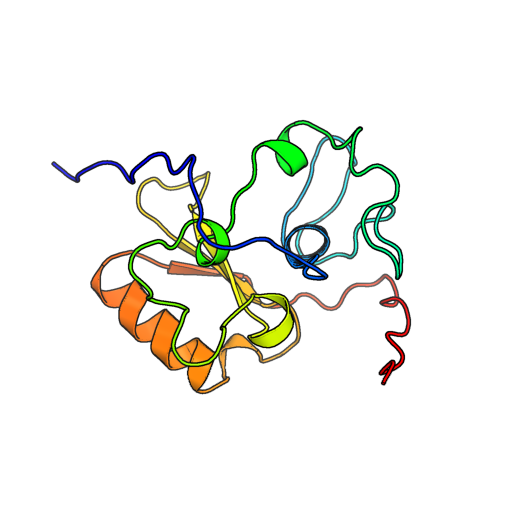89.12 101 TRP A N 1
ATOM 759 C CA . TRP A 1 101 ? -7.603 -8.316 2.776 1.00 89.12 101 TRP A CA 1
ATOM 760 C C . TRP A 1 101 ? -8.482 -8.055 3.993 1.00 89.12 101 TRP A C 1
ATOM 762 O O . TRP A 1 101 ? -8.098 -7.295 4.883 1.00 89.12 101 TRP A O 1
ATOM 772 N N . ALA A 1 102 ? -9.660 -8.676 4.023 1.00 89.62 102 ALA A N 1
ATOM 773 C CA . ALA A 1 102 ? -10.628 -8.476 5.094 1.00 89.62 102 ALA A CA 1
ATOM 774 C C . ALA A 1 102 ? -9.981 -8.618 6.483 1.00 89.62 102 ALA A C 1
ATOM 776 O O . ALA A 1 102 ? -9.229 -9.559 6.738 1.00 89.62 102 ALA A O 1
ATOM 777 N N . ASP A 1 103 ? -10.285 -7.658 7.355 1.00 90.19 103 ASP A N 1
ATOM 778 C CA . ASP A 1 103 ? -9.844 -7.592 8.748 1.00 90.19 103 ASP A CA 1
ATOM 779 C C . ASP A 1 103 ? -8.336 -7.413 8.987 1.00 90.19 103 ASP A C 1
ATOM 781 O O . ASP A 1 103 ? -7.903 -7.453 10.141 1.00 90.19 103 ASP A O 1
ATOM 785 N N . ALA A 1 104 ? -7.521 -7.131 7.965 1.00 93.38 104 ALA A N 1
ATOM 786 C CA . ALA A 1 104 ? -6.090 -6.889 8.168 1.00 93.38 104 ALA A CA 1
ATOM 787 C C . ALA A 1 104 ? -5.803 -5.706 9.111 1.00 93.38 104 ALA A C 1
ATOM 789 O O . ALA A 1 104 ? -4.806 -5.707 9.828 1.00 93.38 104 ALA A O 1
ATOM 790 N N . MET A 1 105 ? -6.684 -4.701 9.170 1.00 94.12 105 MET A N 1
ATOM 791 C CA . MET A 1 105 ? -6.534 -3.590 10.122 1.00 94.12 105 MET A CA 1
ATOM 792 C C . MET A 1 105 ? -6.749 -4.005 11.583 1.00 94.12 105 MET A C 1
ATOM 794 O O . MET A 1 105 ? -6.338 -3.281 12.494 1.00 94.12 105 MET A O 1
ATOM 798 N N . HIS A 1 106 ? -7.395 -5.148 11.817 1.00 92.81 106 HIS A N 1
ATOM 799 C CA . HIS A 1 106 ? -7.620 -5.695 13.148 1.00 92.81 106 HIS A CA 1
ATOM 800 C C . HIS A 1 106 ? -6.465 -6.576 13.640 1.00 92.81 106 HIS A C 1
ATOM 802 O O . HIS A 1 106 ? -6.499 -6.996 14.802 1.00 92.81 106 HIS A O 1
ATOM 808 N N . ASP A 1 107 ? -5.443 -6.812 12.816 1.00 93.81 107 ASP A N 1
ATOM 809 C CA . ASP A 1 107 ? -4.207 -7.450 13.254 1.00 93.81 107 ASP A CA 1
ATOM 810 C C . ASP A 1 107 ? -3.486 -6.595 14.314 1.00 93.81 107 ASP A C 1
ATOM 812 O O . ASP A 1 107 ? -3.497 -5.362 14.274 1.00 93.81 107 ASP A O 1
ATOM 816 N N . GLU A 1 108 ? -2.856 -7.242 15.294 1.00 94.50 108 GLU A N 1
ATOM 817 C CA . GLU A 1 108 ? -2.199 -6.545 16.404 1.00 94.50 108 GLU A CA 1
ATOM 818 C C . GLU A 1 108 ? -1.020 -5.679 15.937 1.00 94.50 108 GLU A C 1
ATOM 820 O O . GLU A 1 108 ? -0.844 -4.561 16.428 1.00 94.50 108 GLU A O 1
ATOM 825 N N . GLN A 1 109 ? -0.243 -6.133 14.948 1.00 93.81 109 GLN A N 1
ATOM 826 C CA . GLN A 1 109 ? 0.858 -5.344 14.393 1.00 93.81 109 GLN A CA 1
ATOM 827 C C . GLN A 1 109 ? 0.328 -4.125 13.635 1.00 93.81 109 GLN A C 1
ATOM 829 O O . GLN A 1 109 ? 0.839 -3.011 13.805 1.00 93.81 109 GLN A O 1
ATOM 834 N N . ALA A 1 110 ? -0.748 -4.306 12.862 1.00 93.81 110 ALA A N 1
ATOM 835 C CA . ALA A 1 110 ? -1.407 -3.210 12.160 1.00 93.81 110 ALA A CA 1
ATOM 836 C C . ALA A 1 110 ? -1.953 -2.168 13.146 1.00 93.81 110 ALA A C 1
ATOM 838 O O . ALA A 1 110 ? -1.693 -0.973 12.981 1.00 93.81 110 ALA A O 1
ATOM 839 N N . LYS A 1 111 ? -2.625 -2.601 14.222 1.00 95.69 111 LYS A N 1
ATOM 840 C CA . LYS A 1 111 ? -3.126 -1.714 15.284 1.00 95.69 111 LYS A CA 1
ATOM 841 C C . LYS A 1 111 ? -2.018 -0.916 15.953 1.00 95.69 111 LYS A C 1
ATOM 843 O O . LYS A 1 111 ? -2.217 0.268 16.206 1.00 95.69 111 LYS A O 1
ATOM 848 N N . ILE A 1 112 ? -0.865 -1.525 16.232 1.00 95.06 112 ILE A N 1
ATOM 849 C CA . ILE A 1 112 ? 0.273 -0.827 16.850 1.00 95.06 112 ILE A CA 1
ATOM 850 C C . ILE A 1 112 ? 0.775 0.295 15.935 1.00 95.06 112 ILE A C 1
ATOM 852 O O . ILE A 1 112 ? 0.959 1.426 16.392 1.00 95.06 112 ILE A O 1
ATOM 856 N N . ILE A 1 113 ? 0.949 0.012 14.641 1.00 94.75 113 ILE A N 1
ATOM 857 C CA . ILE A 1 113 ? 1.382 1.012 13.657 1.00 94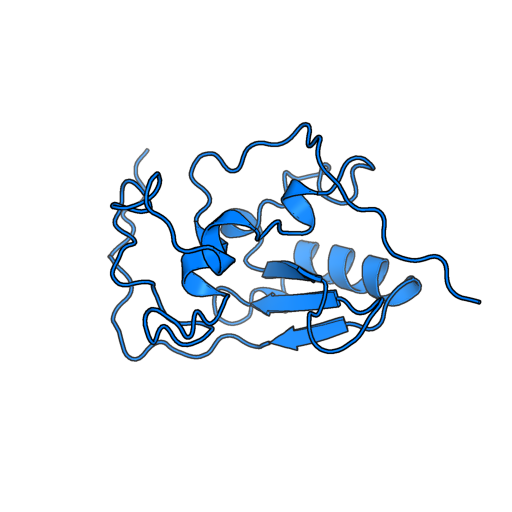.75 113 ILE A CA 1
ATOM 858 C C . ILE A 1 113 ? 0.337 2.121 13.516 1.00 94.75 113 ILE A C 1
ATOM 860 O O . ILE A 1 113 ? 0.686 3.300 13.571 1.00 94.75 113 ILE A O 1
ATOM 864 N N . ILE A 1 114 ? -0.943 1.762 13.375 1.00 95.81 114 ILE A N 1
ATOM 865 C CA . ILE A 1 114 ? -2.059 2.716 13.293 1.00 95.81 114 ILE A CA 1
ATOM 866 C C . ILE A 1 114 ? -2.065 3.606 14.535 1.00 95.81 114 ILE A C 1
ATOM 868 O O . ILE A 1 114 ? -2.044 4.831 14.420 1.00 95.81 114 ILE A O 1
ATOM 872 N N . TYR A 1 115 ? -2.036 3.007 15.724 1.00 95.56 115 TYR A N 1
ATOM 873 C CA . TYR A 1 115 ? -2.023 3.730 16.989 1.00 95.56 115 TYR A CA 1
ATOM 874 C C . TYR A 1 115 ? -0.864 4.724 17.050 1.00 95.56 115 TYR A C 1
ATOM 876 O O . TYR A 1 115 ? -1.083 5.891 17.370 1.00 95.56 115 TYR A O 1
ATOM 884 N N . PHE A 1 116 ? 0.346 4.306 16.676 1.00 94.19 116 PHE A N 1
ATOM 885 C CA . PHE A 1 116 ? 1.500 5.197 16.634 1.00 94.19 116 PHE A CA 1
ATOM 886 C C . PHE A 1 116 ? 1.316 6.346 15.631 1.00 94.19 116 PHE A C 1
ATOM 888 O O . PHE A 1 116 ? 1.503 7.509 15.986 1.00 94.19 116 PHE A O 1
ATOM 895 N N . LEU A 1 117 ? 0.910 6.050 14.393 1.00 94.38 117 LEU A N 1
ATOM 896 C CA . LEU A 1 117 ? 0.723 7.054 13.342 1.00 94.38 117 LEU A CA 1
ATOM 897 C C . LEU A 1 117 ? -0.363 8.081 13.700 1.00 94.38 117 LEU A C 1
ATOM 899 O O . LEU A 1 117 ? -0.169 9.273 13.452 1.00 94.38 117 LEU A O 1
ATOM 903 N N . THR A 1 118 ? -1.455 7.653 14.345 1.00 95.69 118 THR A N 1
ATOM 904 C CA . THR A 1 118 ? -2.543 8.553 14.782 1.00 95.69 118 THR A CA 1
ATOM 905 C C . THR A 1 118 ? -2.109 9.592 15.818 1.00 95.69 118 THR A C 1
ATOM 907 O O . THR A 1 118 ? -2.773 10.617 15.953 1.00 95.69 118 THR A O 1
ATOM 910 N N . GLN A 1 119 ? -0.978 9.394 16.508 1.00 94.94 119 GLN A N 1
ATOM 911 C CA . GLN A 1 119 ? -0.434 10.406 17.425 1.00 94.94 119 GLN A CA 1
ATOM 912 C C . GLN A 1 119 ? 0.132 11.630 16.687 1.00 94.94 119 GLN A C 1
ATOM 914 O O . GLN A 1 119 ? 0.315 12.686 17.293 1.00 94.94 119 GLN A O 1
ATOM 919 N N . PHE A 1 120 ? 0.423 11.497 15.389 1.00 93.69 120 PHE A N 1
ATOM 920 C CA . PHE A 1 120 ? 1.096 12.522 14.589 1.00 93.69 120 PHE A CA 1
ATOM 921 C C . PHE A 1 120 ? 0.270 12.994 13.393 1.00 93.69 120 PHE A C 1
ATOM 923 O O . PHE A 1 120 ? 0.388 14.155 12.996 1.00 93.69 120 PHE A O 1
ATOM 930 N N . PHE A 1 121 ? -0.553 12.115 12.818 1.00 94.81 121 PHE A N 1
ATOM 931 C CA . PHE A 1 121 ? -1.277 12.374 11.579 1.00 94.81 121 PHE A CA 1
ATOM 932 C C . PHE A 1 121 ? -2.723 11.872 11.665 1.00 94.81 121 PHE A C 1
ATOM 934 O O . PHE A 1 121 ? -2.961 10.780 12.183 1.00 94.81 121 PHE A O 1
ATOM 941 N N . PRO A 1 122 ? -3.699 12.604 11.101 1.00 96.25 122 PRO A N 1
ATOM 942 C CA . PRO A 1 122 ? -5.003 12.034 10.788 1.00 96.25 122 PRO A CA 1
ATOM 943 C C . PRO A 1 122 ? -4.851 10.848 9.829 1.00 96.25 122 PRO A C 1
ATOM 945 O O . PRO A 1 122 ? -4.046 10.908 8.893 1.00 96.25 122 PRO A O 1
ATOM 948 N N . ILE A 1 123 ? -5.643 9.794 10.044 1.00 96.00 123 ILE A N 1
ATOM 949 C CA . ILE A 1 123 ? -5.656 8.610 9.180 1.00 96.00 123 ILE A CA 1
ATOM 950 C C . ILE A 1 123 ? -7.041 8.427 8.563 1.00 96.00 123 ILE A C 1
ATOM 952 O O . ILE A 1 123 ? -8.044 8.318 9.265 1.00 96.00 123 ILE A O 1
ATOM 956 N N . GLU A 1 124 ? -7.078 8.371 7.236 1.00 95.62 124 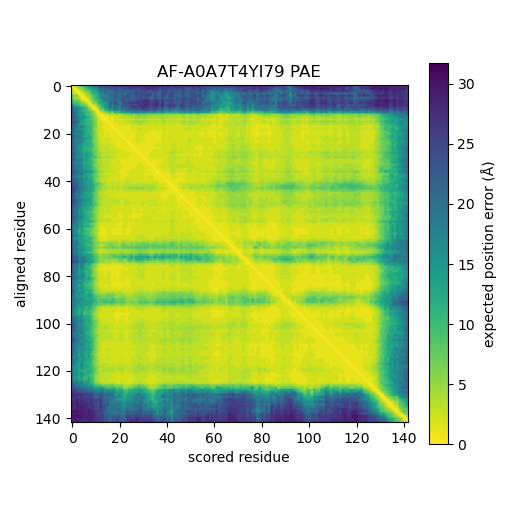GLU A N 1
ATOM 957 C CA . GLU A 1 124 ? -8.227 7.930 6.458 1.00 95.62 124 GLU A CA 1
ATOM 958 C C . GLU A 1 124 ? -8.159 6.409 6.281 1.00 95.62 124 GLU A C 1
ATOM 960 O O . GLU A 1 124 ? -7.203 5.882 5.711 1.00 95.62 124 GLU A O 1
ATOM 965 N N . PHE A 1 125 ? -9.185 5.693 6.732 1.00 94.50 125 PHE A N 1
ATOM 966 C CA . PHE A 1 125 ? -9.256 4.242 6.573 1.00 94.50 125 PHE A CA 1
ATOM 967 C C . PHE A 1 125 ? -10.003 3.874 5.28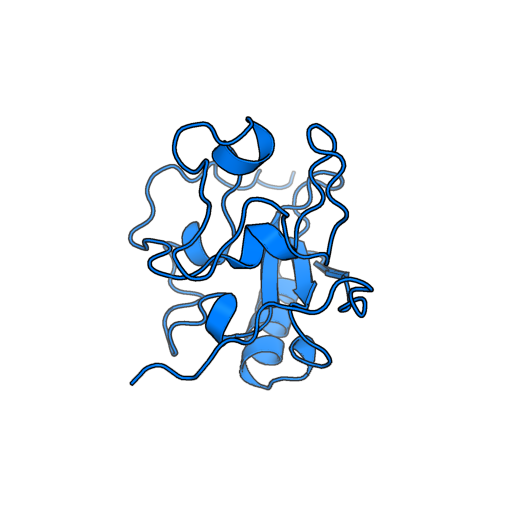7 1.00 94.50 125 PHE A C 1
ATOM 969 O O . PHE A 1 125 ? -11.096 4.378 5.008 1.00 94.50 125 PHE A O 1
ATOM 976 N N . ARG A 1 126 ? -9.407 2.984 4.495 1.00 93.69 126 ARG A N 1
ATOM 977 C CA . ARG A 1 126 ? -10.012 2.350 3.322 1.00 93.69 126 ARG A CA 1
ATOM 978 C C . ARG A 1 126 ? -10.110 0.856 3.604 1.00 93.69 126 ARG A C 1
ATOM 980 O O . ARG A 1 126 ? -9.125 0.142 3.445 1.00 93.69 126 ARG A O 1
ATOM 987 N N . ALA A 1 127 ? -11.287 0.433 4.060 1.00 87.12 127 ALA A N 1
ATOM 988 C CA . ALA A 1 127 ? -11.597 -0.977 4.263 1.00 87.12 127 ALA A CA 1
ATOM 989 C C . ALA A 1 127 ? -11.501 -1.745 2.941 1.00 87.12 127 ALA A C 1
ATOM 991 O O . ALA A 1 127 ? -11.725 -1.174 1.863 1.00 87.12 127 ALA A O 1
ATOM 992 N N . HIS A 1 128 ? -11.191 -3.031 3.046 1.00 80.94 128 HIS A N 1
ATOM 993 C CA . HIS A 1 128 ? -11.148 -3.920 1.906 1.00 80.94 128 HIS A CA 1
ATOM 994 C C . HIS A 1 128 ? -12.526 -3.947 1.240 1.00 80.94 128 HIS A C 1
ATOM 996 O O . HIS A 1 128 ? -13.567 -4.012 1.898 1.00 80.94 128 HIS A O 1
ATOM 1002 N N . LYS A 1 129 ? -12.535 -3.887 -0.089 1.00 69.56 129 LYS A N 1
ATOM 1003 C CA . LYS A 1 129 ? -13.722 -4.173 -0.887 1.00 69.56 129 LYS A CA 1
ATOM 1004 C C . LYS A 1 129 ? -13.506 -5.549 -1.482 1.00 69.56 129 LYS A C 1
ATOM 1006 O O . LYS A 1 129 ? -12.478 -5.754 -2.117 1.00 69.56 129 LYS A O 1
ATOM 1011 N N . GLU A 1 130 ? -14.445 -6.469 -1.279 1.00 59.12 130 GLU A N 1
ATOM 1012 C CA . GLU A 1 130 ? -14.438 -7.727 -2.027 1.00 59.12 130 GLU A CA 1
ATOM 1013 C C . GLU A 1 130 ? -14.345 -7.401 -3.520 1.00 59.12 130 GLU A C 1
ATOM 1015 O O . GLU A 1 130 ? -15.191 -6.686 -4.065 1.00 59.12 130 GLU A O 1
ATOM 1020 N N . SER A 1 131 ? -13.268 -7.855 -4.160 1.00 53.78 131 SER A N 1
ATOM 1021 C CA . SER A 1 131 ? -13.117 -7.704 -5.599 1.00 53.78 131 SER A CA 1
ATOM 1022 C C . SER A 1 131 ? -14.111 -8.633 -6.288 1.00 53.78 131 SER A C 1
ATOM 1024 O O . SER A 1 131 ? -14.218 -9.809 -5.948 1.00 53.78 131 SER A O 1
ATOM 1026 N N . THR A 1 132 ? -14.833 -8.119 -7.281 1.00 48.03 132 THR A N 1
ATOM 1027 C CA . THR A 1 132 ? -15.639 -8.946 -8.192 1.00 48.03 132 THR A CA 1
ATOM 1028 C C . THR A 1 132 ? -14.775 -9.750 -9.164 1.00 48.03 132 THR A C 1
ATOM 1030 O O . THR A 1 132 ? -15.292 -10.609 -9.876 1.00 48.03 132 THR A O 1
ATOM 1033 N N . HIS A 1 133 ? -13.472 -9.464 -9.212 1.00 45.41 133 HIS A N 1
ATOM 1034 C CA . HIS A 1 133 ? -12.482 -10.215 -9.962 1.00 45.41 133 HIS A CA 1
ATOM 1035 C C . HIS A 1 133 ? -11.782 -11.186 -9.015 1.00 45.41 133 HIS A C 1
ATOM 1037 O O . HIS A 1 133 ? -11.231 -10.786 -7.990 1.00 45.41 133 HIS A O 1
ATOM 1043 N N . GLU A 1 134 ? -11.841 -12.474 -9.350 1.00 39.06 134 GLU A N 1
ATOM 1044 C CA . GLU A 1 134 ? -11.218 -13.522 -8.549 1.00 39.06 134 GLU A CA 1
ATOM 1045 C C . GLU A 1 134 ? -9.707 -13.243 -8.453 1.00 39.06 134 GLU A C 1
ATOM 1047 O O . GLU A 1 134 ? -9.057 -13.066 -9.491 1.00 39.06 134 GLU A O 1
ATOM 1052 N N . PRO A 1 135 ? -9.139 -13.130 -7.236 1.00 44.12 135 PRO A N 1
ATOM 1053 C CA . PRO A 1 135 ? -7.705 -12.948 -7.088 1.00 44.12 135 PRO A CA 1
ATOM 1054 C C . PRO A 1 135 ? -6.990 -14.148 -7.726 1.00 44.12 135 PRO A C 1
ATOM 1056 O O . PRO A 1 135 ? -7.480 -15.276 -7.605 1.00 44.12 135 PRO A O 1
ATOM 1059 N N . PRO A 1 136 ? -5.843 -13.953 -8.402 1.00 45.50 136 PRO A N 1
ATOM 1060 C CA . PRO A 1 136 ? -5.054 -15.086 -8.861 1.00 45.50 136 PRO A CA 1
ATOM 1061 C C . PRO A 1 136 ? -4.735 -15.974 -7.657 1.00 45.50 136 PRO A C 1
ATOM 1063 O O . PRO A 1 136 ? -4.412 -15.481 -6.575 1.00 45.50 136 PRO A O 1
ATOM 1066 N N . GLN A 1 137 ? -4.895 -17.286 -7.829 1.00 37.34 137 GLN A N 1
ATOM 1067 C CA . GLN A 1 137 ? -4.632 -18.258 -6.777 1.00 37.34 137 GLN A CA 1
ATOM 1068 C C . GLN A 1 137 ? -3.145 -18.207 -6.424 1.00 37.34 137 GLN A C 1
ATOM 1070 O O . GLN A 1 137 ? -2.316 -18.815 -7.094 1.00 37.34 137 GLN A O 1
ATOM 1075 N N . PHE A 1 138 ? -2.799 -17.462 -5.377 1.00 38.62 138 PHE A N 1
ATOM 1076 C CA . PHE A 1 138 ? -1.454 -17.460 -4.826 1.00 38.62 138 PHE A CA 1
ATOM 1077 C C . PHE A 1 138 ? -1.222 -18.823 -4.170 1.00 38.62 138 PHE A C 1
ATOM 1079 O O . PHE A 1 138 ? -1.666 -19.070 -3.051 1.00 38.62 138 PHE A O 1
ATOM 1086 N N . SER A 1 139 ? -0.581 -19.745 -4.891 1.00 37.34 139 SER A N 1
ATOM 1087 C CA . SER A 1 139 ? -0.055 -20.953 -4.267 1.00 37.34 139 SER A CA 1
ATOM 1088 C C . SER A 1 139 ? 1.142 -20.560 -3.411 1.00 37.34 139 SER A C 1
ATOM 1090 O O . SER A 1 139 ? 2.072 -19.936 -3.927 1.00 37.34 139 SER A O 1
ATOM 1092 N N . ASP A 1 140 ? 1.129 -20.954 -2.140 1.00 35.72 140 ASP A N 1
ATOM 1093 C CA . ASP A 1 140 ? 2.283 -20.880 -1.247 1.00 35.72 140 ASP A CA 1
ATOM 1094 C C . ASP A 1 140 ? 3.472 -21.625 -1.879 1.00 35.72 140 ASP A C 1
ATOM 1096 O O . ASP A 1 140 ? 3.597 -22.848 -1.786 1.00 35.72 140 ASP A O 1
ATOM 1100 N N . ALA A 1 141 ? 4.339 -20.892 -2.574 1.00 34.47 141 ALA A N 1
ATOM 1101 C CA . ALA A 1 141 ? 5.565 -21.427 -3.141 1.00 34.47 141 ALA A CA 1
ATOM 1102 C C . ALA A 1 141 ? 6.715 -21.220 -2.144 1.00 34.47 141 ALA A C 1
ATOM 1104 O O . ALA A 1 141 ? 7.311 -20.147 -2.099 1.00 34.47 141 ALA A O 1
ATOM 1105 N N . ALA A 1 142 ? 6.908 -22.275 -1.340 1.00 32.53 142 ALA A N 1
ATOM 1106 C CA . ALA A 1 142 ? 8.130 -22.831 -0.728 1.00 32.53 142 ALA A CA 1
ATOM 1107 C C . ALA A 1 142 ? 9.313 -21.907 -0.374 1.00 32.53 142 ALA A C 1
ATOM 1109 O O . ALA A 1 142 ? 9.942 -21.338 -1.294 1.00 32.53 142 ALA A O 1
#

pLDDT: mean 83.51, std 18.56, range [32.53, 97.06]

Radius of gyration: 15.0 Å; Cα contacts (8 Å, |Δi|>4): 187; chains: 1; bounding b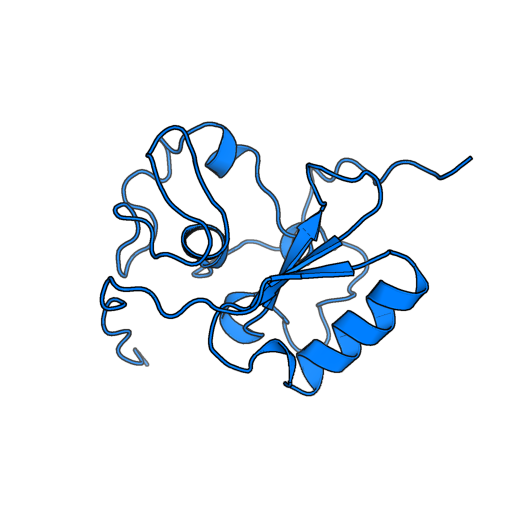ox: 33×49×36 Å

Sequence (142 aa):
MGTPLPQFNQTSRECGSCNSCCTALSIACIEKPAGEHCENLCEAGCVIYDERPEPCRGFTCLWLADNRGLFDVFDHRPDRLGVMFATSSSSPNSIVAHELWADAMHDEQAKIIIYFLTQFFPIEFRAHKESTHEPPQFSDAA